Protein AF-A0A8T1GIT7-F1 (afdb_monomer_lite)

Secondary structure (DSSP, 8-state):
--SSEEEEEEEEEETTEEEEEEEEEEEETTEEE--EEEEEE--TTS-HHHHHHHHHHHHHHHHHHHHS--GGGEEEEEE---HHHHHHHHHHT--EEE--

Organism: NCBI:txid29920

Foldseek 3Di:
DDLAWAKEWDWDDDPNWIKIWIWTWDDDPNDIDTDTQDIDTQPPPDDLLVSLVVVQVVVQCSCCPPPVYGLLNHAEYEEAPDSNQVNNCVVSVHYYDHDD

Structure (mmCIF, N/CA/C/O backbone):
data_AF-A0A8T1GIT7-F1
#
_entry.id   AF-A0A8T1GIT7-F1
#
loop_
_atom_site.group_PDB
_atom_site.id
_atom_site.type_symbol
_atom_site.label_atom_id
_atom_site.label_alt_id
_atom_site.label_comp_id
_atom_site.label_asym_id
_atom_site.label_entity_id
_atom_site.label_seq_id
_atom_site.pdbx_PDB_ins_code
_atom_site.Cartn_x
_atom_site.Cartn_y
_atom_site.Cartn_z
_atom_site.occupancy
_atom_site.B_iso_or_equiv
_atom_site.auth_seq_id
_atom_site.auth_comp_id
_atom_site.auth_asym_id
_atom_site.auth_atom_id
_atom_site.pdbx_PDB_model_num
ATOM 1 N N . MET A 1 1 ? -14.139 5.391 3.648 1.00 88.38 1 MET A N 1
ATOM 2 C CA . MET A 1 1 ? -12.948 4.737 4.233 1.00 88.38 1 MET A CA 1
ATOM 3 C C . MET A 1 1 ? -12.649 5.349 5.605 1.00 88.38 1 MET A C 1
ATOM 5 O O . MET A 1 1 ? -12.646 6.578 5.695 1.00 88.38 1 MET A O 1
ATOM 9 N N . PRO A 1 2 ? -12.447 4.543 6.663 1.00 92.94 2 PRO A N 1
ATOM 10 C CA . PRO A 1 2 ? -12.103 5.009 8.014 1.00 92.94 2 PRO A CA 1
ATOM 11 C C . PRO A 1 2 ? -10.679 5.585 8.092 1.00 92.94 2 PRO A C 1
ATOM 13 O O . PRO A 1 2 ? -9.976 5.673 7.088 1.00 92.94 2 PRO A O 1
ATOM 16 N N . GLU A 1 3 ? -10.259 6.048 9.272 1.00 92.56 3 GLU A N 1
ATOM 17 C CA . GLU A 1 3 ? -8.886 6.536 9.501 1.00 92.56 3 GLU A CA 1
ATOM 18 C C . GLU A 1 3 ? -7.826 5.438 9.538 1.00 92.56 3 GLU A C 1
ATOM 20 O O . GLU A 1 3 ? -6.649 5.749 9.453 1.00 92.56 3 GLU A O 1
ATOM 25 N N . ARG A 1 4 ? -8.225 4.178 9.701 1.00 91.56 4 ARG A N 1
ATOM 26 C CA . ARG A 1 4 ? -7.316 3.036 9.752 1.00 91.56 4 ARG A CA 1
ATOM 27 C C . ARG A 1 4 ? -7.800 1.983 8.779 1.00 91.56 4 ARG A C 1
ATOM 29 O O . ARG A 1 4 ? -8.934 1.525 8.901 1.00 91.56 4 ARG A O 1
ATOM 36 N N . PHE A 1 5 ? -6.964 1.631 7.816 1.00 94.69 5 PHE A N 1
ATOM 37 C CA . PHE A 1 5 ? -7.287 0.654 6.782 1.00 94.69 5 PHE A CA 1
ATOM 38 C C . PHE A 1 5 ? -6.034 -0.136 6.394 1.00 94.69 5 PHE A C 1
ATOM 40 O O . PHE A 1 5 ? -4.910 0.328 6.575 1.00 94.69 5 PHE A O 1
ATOM 47 N N . GLY A 1 6 ? -6.224 -1.348 5.887 1.00 93.12 6 GLY A N 1
ATOM 48 C CA . GLY A 1 6 ? -5.180 -2.110 5.209 1.00 93.12 6 GLY A CA 1
ATOM 49 C C . GLY A 1 6 ? -5.106 -1.743 3.733 1.00 93.12 6 GLY A C 1
ATOM 50 O O . GLY A 1 6 ? -6.092 -1.279 3.155 1.00 93.12 6 GLY A O 1
ATOM 51 N N . ARG A 1 7 ? -3.958 -1.972 3.104 1.00 87.56 7 ARG A N 1
ATOM 52 C CA . ARG A 1 7 ? -3.794 -1.870 1.651 1.00 87.56 7 ARG A CA 1
ATOM 53 C C . ARG A 1 7 ? -3.554 -3.258 1.080 1.00 87.56 7 ARG A C 1
ATOM 55 O O . ARG A 1 7 ? -2.766 -4.011 1.641 1.00 87.56 7 ARG A O 1
ATOM 62 N N . VAL A 1 8 ? -4.195 -3.575 -0.036 1.00 88.75 8 VAL A N 1
ATOM 63 C CA . VAL A 1 8 ? -3.972 -4.829 -0.766 1.00 88.75 8 VAL A CA 1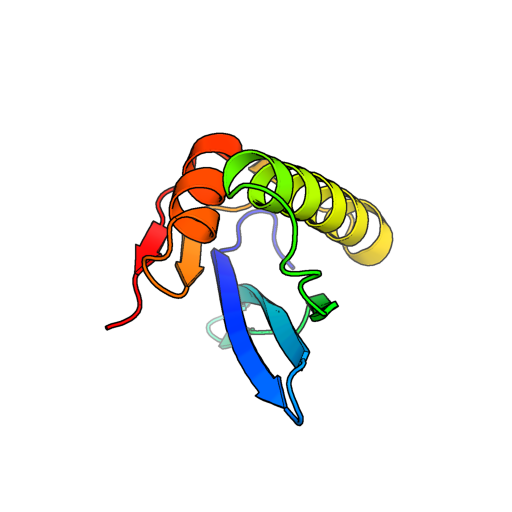
ATOM 64 C C . VAL A 1 8 ? -3.505 -4.488 -2.171 1.00 88.75 8 VAL A C 1
ATOM 66 O O . VAL A 1 8 ? -4.113 -3.642 -2.821 1.00 88.75 8 VAL A O 1
ATOM 69 N N . PHE A 1 9 ? -2.428 -5.118 -2.616 1.00 86.31 9 PHE A N 1
ATOM 70 C CA . PHE A 1 9 ? -1.953 -5.086 -3.988 1.00 86.31 9 PHE A CA 1
ATOM 71 C C . PHE A 1 9 ? -2.293 -6.409 -4.656 1.00 86.31 9 PHE A C 1
ATOM 73 O O . PHE A 1 9 ? -2.087 -7.467 -4.064 1.00 86.31 9 PHE A O 1
ATOM 80 N N . ASP A 1 10 ? -2.793 -6.331 -5.880 1.00 82.56 10 ASP A N 1
ATOM 81 C CA . ASP A 1 10 ? -2.967 -7.483 -6.754 1.00 82.56 10 ASP A CA 1
ATOM 82 C C . ASP A 1 10 ? -2.325 -7.181 -8.106 1.00 82.56 10 ASP A C 1
ATOM 84 O O . ASP A 1 10 ? -2.531 -6.105 -8.673 1.00 82.56 10 ASP A O 1
ATOM 88 N N . GLY A 1 11 ? -1.498 -8.104 -8.584 1.00 79.81 11 GLY A N 1
ATOM 89 C CA . GLY A 1 11 ? -0.742 -7.963 -9.819 1.00 79.81 11 GLY A CA 1
ATOM 90 C C . GLY A 1 11 ? -1.351 -8.819 -10.921 1.00 79.81 11 GLY A C 1
ATOM 91 O O . GLY A 1 11 ? -1.515 -10.023 -10.752 1.00 79.81 11 GLY A O 1
ATOM 92 N N . TRP A 1 12 ? -1.628 -8.231 -12.083 1.00 79.12 12 TRP A N 1
ATOM 93 C CA . TRP A 1 12 ? -2.060 -8.967 -13.274 1.00 79.12 12 TRP A CA 1
ATOM 94 C C . TRP A 1 12 ? -1.124 -8.669 -14.443 1.00 79.12 12 TRP A C 1
ATOM 96 O O . TRP A 1 12 ? -0.694 -7.535 -14.626 1.00 79.12 12 TRP A O 1
ATOM 106 N N . SER A 1 13 ? -0.846 -9.667 -15.287 1.00 77.19 13 SER A N 1
ATOM 107 C CA . SER A 1 13 ? -0.093 -9.467 -16.535 1.00 77.19 13 SER A CA 1
ATOM 108 C C . SER A 1 13 ? -0.977 -9.705 -17.762 1.00 77.19 13 SER A C 1
ATOM 110 O O . SER A 1 13 ? -1.558 -10.782 -17.902 1.00 77.19 13 SER A O 1
ATOM 112 N N . HIS A 1 14 ? -1.086 -8.731 -18.667 1.00 77.62 14 HIS A N 1
ATOM 113 C CA . HIS A 1 14 ? -1.788 -8.886 -19.946 1.00 77.62 14 HIS A CA 1
ATOM 114 C C . HIS A 1 14 ? -0.914 -8.399 -21.098 1.00 77.62 14 HIS A C 1
ATOM 116 O O . HIS A 1 14 ? -0.433 -7.277 -21.059 1.00 77.62 14 HIS A O 1
ATOM 122 N N . ALA A 1 15 ? -0.736 -9.233 -22.129 1.00 73.25 15 ALA A N 1
ATOM 123 C CA . ALA A 1 15 ? -0.042 -8.861 -23.366 1.00 73.25 15 ALA A CA 1
ATOM 124 C C . ALA A 1 15 ? 1.274 -8.084 -23.126 1.00 73.25 15 ALA A C 1
ATOM 126 O O . ALA A 1 15 ? 1.479 -7.013 -23.689 1.00 73.25 15 ALA A O 1
ATOM 127 N N . SER A 1 16 ? 2.161 -8.642 -22.289 1.00 72.31 16 SER A N 1
ATOM 128 C CA . SER A 1 16 ? 3.458 -8.075 -21.849 1.00 72.31 16 SER A CA 1
ATOM 129 C C . SER A 1 16 ? 3.426 -6.858 -20.911 1.00 72.31 16 SER A C 1
ATOM 131 O O . SER A 1 16 ? 4.483 -6.459 -20.430 1.00 72.31 16 SER A O 1
ATOM 133 N N . GLU A 1 17 ? 2.254 -6.327 -20.566 1.00 72.00 17 GLU A N 1
ATOM 134 C CA . GLU A 1 17 ? 2.119 -5.278 -19.553 1.00 72.00 17 GLU A CA 1
ATOM 135 C C . GLU A 1 17 ? 1.780 -5.877 -18.185 1.00 72.00 17 GLU A C 1
ATOM 137 O O . GLU A 1 17 ? 0.892 -6.726 -18.055 1.00 72.00 17 GLU A O 1
ATOM 142 N N . HIS A 1 18 ? 2.500 -5.427 -17.159 1.00 74.25 18 HIS A N 1
ATOM 143 C CA . HIS A 1 18 ? 2.219 -5.748 -15.765 1.00 74.25 18 HIS A CA 1
ATOM 144 C C . HIS A 1 18 ? 1.417 -4.605 -15.154 1.00 74.25 18 HIS A C 1
ATOM 146 O O . HIS A 1 18 ? 1.860 -3.462 -15.166 1.00 74.25 18 HIS A O 1
ATOM 152 N N . TYR A 1 19 ? 0.257 -4.911 -14.592 1.00 77.56 19 TYR A N 1
ATOM 153 C CA . TYR A 1 19 ? -0.588 -3.964 -13.879 1.00 77.56 19 TYR A CA 1
ATOM 154 C C . TYR A 1 19 ? -0.593 -4.310 -12.404 1.00 77.56 19 TYR A C 1
ATOM 156 O O . TYR A 1 19 ? -0.664 -5.488 -12.047 1.00 77.56 19 TYR A O 1
ATOM 164 N N . VAL A 1 20 ? -0.600 -3.290 -11.552 1.00 82.06 20 VAL A N 1
ATOM 165 C CA . VAL A 1 20 ? -0.901 -3.466 -10.132 1.00 82.06 20 VAL A CA 1
ATOM 166 C C . VAL A 1 20 ? -2.157 -2.689 -9.779 1.00 82.06 20 VAL A C 1
ATOM 168 O O . VAL A 1 20 ? -2.266 -1.481 -9.991 1.00 82.06 20 VAL A O 1
ATOM 171 N N . ALA A 1 21 ? -3.123 -3.415 -9.230 1.00 87.44 21 ALA A N 1
ATOM 172 C CA . ALA A 1 21 ? -4.319 -2.874 -8.624 1.00 87.44 21 ALA A CA 1
ATOM 173 C C . ALA A 1 21 ? -4.077 -2.682 -7.123 1.00 87.44 21 ALA A C 1
ATOM 175 O O . ALA A 1 21 ? -3.638 -3.593 -6.425 1.00 87.44 21 ALA A O 1
ATOM 176 N N . GLY A 1 22 ? -4.368 -1.486 -6.617 1.00 88.50 22 GLY A N 1
ATOM 177 C CA . GLY A 1 22 ? -4.315 -1.167 -5.196 1.00 88.50 22 GLY A CA 1
ATOM 178 C C . GLY A 1 22 ? -5.720 -1.038 -4.622 1.00 88.50 22 GLY A C 1
ATOM 179 O O . GLY A 1 22 ? -6.487 -0.188 -5.068 1.00 88.50 22 GLY A O 1
ATOM 180 N N . PHE A 1 23 ? -6.039 -1.808 -3.588 1.00 91.44 23 PHE A N 1
ATOM 181 C CA . PHE A 1 23 ? -7.316 -1.785 -2.875 1.00 91.44 23 PHE A CA 1
ATOM 182 C C . PHE A 1 23 ? -7.139 -1.271 -1.444 1.00 91.44 23 PHE A C 1
ATOM 184 O O . PHE A 1 23 ? -6.075 -1.418 -0.835 1.00 91.44 23 PHE A O 1
ATOM 191 N N . ALA A 1 24 ? -8.199 -0.694 -0.879 1.00 93.88 24 ALA A N 1
ATOM 192 C CA . ALA A 1 24 ? -8.306 -0.517 0.569 1.00 93.88 24 ALA A CA 1
ATOM 193 C C . ALA A 1 24 ? -8.986 -1.731 1.189 1.00 93.88 24 ALA A C 1
ATOM 195 O O . ALA A 1 24 ? -9.907 -2.267 0.597 1.00 93.88 24 ALA A O 1
ATOM 196 N N . TRP A 1 25 ? -8.625 -2.082 2.416 1.00 94.50 25 TRP A N 1
ATOM 197 C CA . TRP A 1 25 ? -9.277 -3.121 3.201 1.00 94.50 25 TRP A CA 1
ATOM 198 C C . TRP A 1 25 ? -9.700 -2.561 4.553 1.00 94.50 25 TRP A C 1
ATOM 200 O O . TRP A 1 25 ? -8.861 -2.115 5.339 1.00 94.50 25 TRP A O 1
ATOM 210 N N . TYR A 1 26 ? -10.997 -2.547 4.837 1.00 94.62 26 TYR A N 1
ATOM 211 C CA . TYR A 1 26 ? -11.509 -2.050 6.112 1.00 94.62 26 TYR A CA 1
ATOM 212 C C . TYR A 1 26 ? -12.905 -2.587 6.415 1.00 94.62 26 TYR A C 1
ATOM 214 O O . TYR A 1 26 ? -13.641 -2.975 5.514 1.00 94.62 26 TYR A O 1
ATOM 222 N N . GLU A 1 27 ? -13.285 -2.557 7.688 1.00 94.31 27 GLU A N 1
ATOM 223 C CA . GLU A 1 27 ? -14.619 -2.941 8.145 1.00 94.31 27 GLU A CA 1
ATOM 224 C C . GLU A 1 27 ? -15.497 -1.701 8.382 1.00 94.31 27 GLU A C 1
ATOM 226 O O . GLU A 1 27 ? -15.028 -0.679 8.894 1.00 94.31 27 GLU A O 1
ATOM 231 N N . VAL A 1 28 ? -16.778 -1.784 8.017 1.00 93.19 28 VAL A N 1
ATOM 232 C CA . VAL A 1 28 ? -17.819 -0.818 8.391 1.00 93.19 28 VAL A CA 1
ATOM 233 C C . VAL A 1 28 ? -19.045 -1.590 8.858 1.00 93.19 28 VAL A C 1
ATOM 235 O O . VAL A 1 28 ? -19.650 -2.300 8.065 1.00 93.19 28 VAL A O 1
ATOM 238 N N . ALA A 1 29 ? -19.431 -1.413 10.125 1.00 93.75 29 ALA A N 1
ATOM 239 C CA . ALA A 1 29 ? -20.622 -2.038 10.710 1.00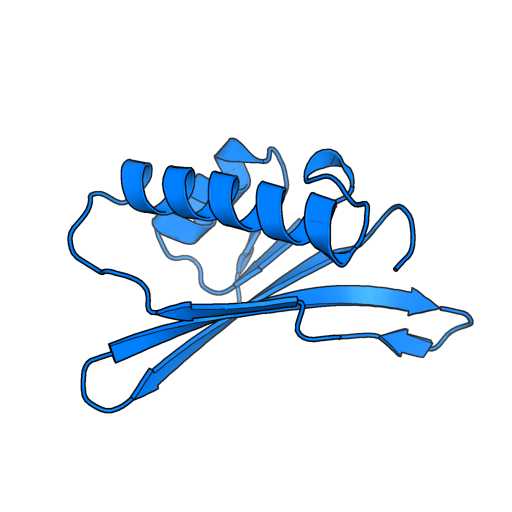 93.75 29 ALA A CA 1
ATOM 240 C C . ALA A 1 29 ? -20.672 -3.575 10.537 1.00 93.75 29 ALA A C 1
ATOM 242 O O . ALA A 1 29 ? -21.720 -4.125 10.212 1.00 93.75 29 ALA A O 1
ATOM 243 N N . GLY A 1 30 ? -19.543 -4.265 10.744 1.00 93.12 30 GLY A N 1
ATOM 244 C CA . GLY A 1 30 ? -19.447 -5.721 10.592 1.00 93.12 30 GLY A CA 1
ATOM 245 C C . GLY A 1 30 ? -19.253 -6.210 9.154 1.00 93.12 30 GLY A C 1
ATOM 246 O O . GLY A 1 30 ? -19.044 -7.402 8.946 1.00 93.12 30 GLY A O 1
ATOM 247 N N . GLU A 1 31 ? -19.286 -5.320 8.157 1.00 95.12 31 GLU A N 1
ATOM 248 C CA . GLU A 1 31 ? -19.073 -5.675 6.754 1.00 95.12 31 GLU A CA 1
ATOM 249 C C . GLU A 1 31 ? -17.682 -5.258 6.273 1.00 95.12 31 GLU A C 1
ATOM 251 O O . GLU A 1 31 ? -17.275 -4.096 6.388 1.00 95.12 31 GLU A O 1
ATOM 256 N N . ILE A 1 32 ? -16.961 -6.206 5.674 1.00 93.94 32 ILE A N 1
ATOM 257 C CA . ILE A 1 32 ? -15.680 -5.940 5.020 1.00 93.94 32 ILE A CA 1
ATOM 258 C C . ILE A 1 32 ? -15.916 -5.214 3.698 1.00 93.94 32 ILE A C 1
ATOM 260 O O . ILE A 1 32 ? -16.717 -5.632 2.863 1.00 93.94 32 ILE A O 1
ATOM 264 N N . ARG A 1 33 ? -15.163 -4.136 3.482 1.00 94.69 33 ARG A N 1
ATOM 265 C CA . ARG A 1 33 ? -15.133 -3.374 2.236 1.00 94.69 33 ARG A CA 1
ATOM 266 C C . ARG A 1 33 ? -13.749 -3.447 1.611 1.00 94.69 33 ARG A C 1
ATOM 268 O O . ARG A 1 33 ? -12.754 -3.159 2.277 1.00 94.69 33 ARG A O 1
ATOM 275 N N . CYS A 1 34 ? -13.725 -3.767 0.317 1.00 93.38 34 CYS A N 1
ATOM 276 C CA . CYS A 1 34 ? -12.509 -3.848 -0.488 1.00 93.38 34 CYS A CA 1
ATOM 277 C C . CYS A 1 34 ? -12.611 -3.037 -1.800 1.00 93.38 34 CYS A C 1
ATOM 279 O O . CYS A 1 34 ? -12.685 -3.623 -2.880 1.00 93.38 34 CYS A O 1
ATOM 281 N N . PRO A 1 35 ? -12.727 -1.693 -1.758 1.00 92.38 35 PRO A N 1
ATOM 282 C CA . PRO A 1 35 ? -12.805 -0.901 -2.984 1.00 92.38 35 PRO A CA 1
ATOM 283 C C . PRO A 1 35 ? -11.445 -0.815 -3.692 1.00 92.38 35 PRO A C 1
ATOM 285 O O . PRO A 1 35 ? -10.414 -0.621 -3.040 1.00 92.38 35 PRO A O 1
ATOM 288 N N . LEU A 1 36 ? -11.468 -0.879 -5.028 1.00 90.38 36 LEU A N 1
ATOM 289 C CA . LEU A 1 36 ? -10.332 -0.529 -5.882 1.00 90.38 36 LEU A CA 1
ATOM 290 C C . LEU A 1 36 ? -10.036 0.968 -5.732 1.00 90.38 36 LEU A C 1
ATOM 292 O O . LEU A 1 36 ? -10.933 1.791 -5.899 1.00 90.38 36 LEU A O 1
ATOM 296 N N . LEU A 1 37 ? -8.791 1.312 -5.407 1.00 88.12 37 LEU A N 1
ATOM 297 C CA . LEU A 1 37 ? -8.347 2.698 -5.261 1.00 88.12 37 LEU A CA 1
ATOM 298 C C . LEU A 1 37 ? -7.683 3.224 -6.525 1.00 88.12 37 LEU A C 1
ATOM 300 O O . LEU A 1 37 ? -7.932 4.359 -6.916 1.00 88.12 37 LEU A O 1
ATOM 304 N N . CYS A 1 38 ? -6.824 2.403 -7.123 1.00 85.56 38 CYS A N 1
ATOM 305 C CA . CYS A 1 38 ? -6.050 2.728 -8.311 1.00 85.56 38 CYS A CA 1
ATOM 306 C C . CYS A 1 38 ? -5.648 1.450 -9.046 1.00 85.56 38 CYS A C 1
ATOM 308 O O . CYS A 1 38 ? -5.510 0.391 -8.432 1.00 85.56 38 CYS A O 1
ATOM 310 N N . MET A 1 39 ? -5.413 1.581 -10.345 1.00 85.12 39 MET A N 1
ATOM 311 C CA . MET A 1 39 ? -4.788 0.570 -11.186 1.00 85.12 39 MET A CA 1
ATOM 312 C C . MET A 1 39 ? -3.800 1.299 -12.085 1.00 85.12 39 MET A C 1
ATOM 314 O O . MET A 1 39 ? -4.190 2.277 -12.721 1.00 85.12 39 MET A O 1
ATOM 318 N N . ASP A 1 40 ? -2.547 0.860 -12.096 1.00 77.56 40 ASP A N 1
ATOM 319 C CA . ASP A 1 40 ? -1.486 1.512 -12.866 1.00 77.56 40 ASP A CA 1
ATOM 320 C C . ASP A 1 40 ? -0.598 0.443 -13.528 1.00 77.56 40 ASP A C 1
ATOM 322 O O . ASP A 1 40 ? -0.272 -0.559 -12.870 1.00 77.56 40 ASP A O 1
ATOM 326 N N . PRO A 1 41 ? -0.242 0.574 -14.820 1.00 67.56 41 PRO A N 1
ATOM 327 C CA . PRO A 1 41 ? 0.833 -0.215 -15.410 1.00 67.56 41 PRO A CA 1
ATOM 328 C C . PRO A 1 41 ? 2.165 0.041 -14.685 1.00 67.56 41 PRO A C 1
ATOM 330 O O . PRO A 1 41 ? 2.627 1.174 -14.574 1.00 67.56 41 PRO A O 1
ATOM 333 N N . LEU A 1 42 ? 2.829 -1.021 -14.225 1.00 65.25 42 LEU A N 1
ATOM 334 C CA . LEU A 1 42 ? 4.214 -0.932 -13.772 1.00 65.25 42 LEU A CA 1
ATOM 335 C C . LEU A 1 42 ? 5.128 -0.737 -14.981 1.00 65.25 42 LEU A C 1
ATOM 337 O O . LEU A 1 42 ? 5.323 -1.651 -15.785 1.00 65.25 42 LEU A O 1
ATOM 341 N N . VAL A 1 43 ? 5.748 0.440 -15.074 1.00 55.91 43 VAL A N 1
ATOM 342 C CA . VAL A 1 43 ? 6.887 0.655 -15.971 1.00 55.91 43 VAL A CA 1
ATOM 343 C C . VAL A 1 43 ? 8.083 -0.088 -15.376 1.00 55.91 43 VAL A C 1
ATOM 345 O O . VAL A 1 43 ? 8.678 0.330 -14.386 1.00 55.91 43 VAL A O 1
ATOM 348 N N . ASN A 1 44 ? 8.385 -1.250 -15.948 1.00 54.78 44 ASN A N 1
ATOM 349 C CA . ASN A 1 44 ? 9.251 -2.274 -15.361 1.00 54.78 44 ASN A CA 1
ATOM 350 C C . ASN A 1 44 ? 10.760 -2.046 -15.620 1.00 54.78 44 ASN A C 1
ATOM 352 O O . ASN A 1 44 ? 11.512 -3.009 -15.751 1.00 54.78 44 ASN A O 1
ATOM 356 N N . GLU A 1 45 ? 11.214 -0.792 -15.740 1.00 54.53 45 GLU A N 1
ATOM 357 C CA . GLU A 1 45 ? 12.582 -0.473 -16.204 1.00 54.53 45 GLU A CA 1
ATOM 358 C C . GLU A 1 45 ? 13.491 0.203 -15.162 1.00 54.53 45 GLU A C 1
ATOM 360 O O . GLU A 1 45 ? 14.668 0.442 -15.431 1.00 54.53 45 GLU A O 1
ATOM 365 N N . GLU A 1 46 ? 12.994 0.478 -13.955 1.00 61.69 46 GLU A N 1
ATOM 366 C CA . GLU A 1 46 ? 13.780 1.113 -12.891 1.00 61.69 46 GLU A CA 1
ATOM 367 C C . GLU A 1 46 ? 14.170 0.115 -11.787 1.00 61.69 46 GLU A C 1
ATOM 369 O O . GLU A 1 46 ? 13.592 -0.962 -11.658 1.00 61.69 46 GLU A O 1
ATOM 374 N N . SER A 1 47 ? 15.191 0.443 -10.986 1.00 75.62 47 SER A N 1
ATOM 375 C CA . SER A 1 47 ? 15.574 -0.396 -9.843 1.00 75.62 47 SER A CA 1
ATOM 376 C C . SER A 1 47 ? 14.436 -0.503 -8.820 1.00 75.62 47 SER A C 1
ATOM 378 O O . SER A 1 47 ? 13.629 0.416 -8.688 1.00 75.62 47 SER A O 1
ATOM 380 N N . ASP A 1 48 ? 14.429 -1.571 -8.014 1.00 77.69 48 ASP A N 1
ATOM 381 C CA . ASP A 1 48 ? 13.398 -1.800 -6.987 1.00 77.69 48 ASP A CA 1
ATOM 382 C C . ASP A 1 48 ? 13.162 -0.586 -6.066 1.00 77.69 48 ASP A C 1
ATOM 384 O O . ASP A 1 48 ? 12.034 -0.309 -5.654 1.00 77.69 48 ASP A O 1
ATOM 388 N N . ASP A 1 49 ? 14.232 0.148 -5.741 1.00 79.31 49 ASP A N 1
ATOM 389 C CA . ASP A 1 49 ? 14.188 1.347 -4.899 1.00 79.31 49 ASP A CA 1
ATOM 390 C C . ASP A 1 49 ? 13.450 2.509 -5.570 1.00 79.31 49 ASP A C 1
ATOM 392 O O . ASP A 1 49 ? 12.658 3.202 -4.919 1.00 79.31 49 ASP A O 1
ATOM 396 N N . LEU A 1 50 ? 13.695 2.715 -6.864 1.00 78.44 50 LEU A N 1
ATOM 397 C CA . LEU A 1 50 ? 13.022 3.735 -7.659 1.00 78.44 50 LEU A CA 1
ATOM 398 C C . LEU A 1 50 ? 11.552 3.360 -7.853 1.00 78.44 50 LEU A C 1
ATOM 400 O O . LEU A 1 50 ? 10.679 4.154 -7.503 1.00 78.44 50 LEU A O 1
ATOM 404 N N . SER A 1 51 ? 11.265 2.114 -8.240 1.00 82.25 51 SER A N 1
ATOM 405 C CA . SER A 1 51 ? 9.894 1.616 -8.383 1.00 82.25 51 SER A CA 1
ATOM 406 C C . SER A 1 51 ? 9.099 1.736 -7.081 1.00 82.25 51 SER A C 1
ATOM 408 O O . SER A 1 51 ? 7.952 2.181 -7.100 1.00 82.25 51 SER A O 1
ATOM 410 N N . ALA A 1 52 ? 9.682 1.403 -5.925 1.00 86.12 52 ALA A N 1
ATOM 411 C CA . ALA A 1 52 ? 9.007 1.545 -4.633 1.00 86.12 52 ALA A CA 1
ATOM 412 C C . ALA A 1 52 ? 8.785 3.015 -4.232 1.00 86.12 52 ALA A C 1
ATOM 414 O O . ALA A 1 52 ? 7.756 3.345 -3.637 1.00 86.12 52 ALA A O 1
ATOM 415 N N . THR A 1 53 ? 9.718 3.911 -4.563 1.00 88.25 53 THR A N 1
ATOM 416 C CA . THR A 1 53 ? 9.588 5.351 -4.286 1.00 88.25 53 THR A CA 1
ATOM 417 C C . THR A 1 53 ? 8.510 5.990 -5.159 1.00 88.25 53 THR A C 1
ATOM 419 O O . THR A 1 53 ? 7.655 6.710 -4.638 1.00 88.25 53 THR A O 1
ATOM 422 N N . THR A 1 54 ? 8.497 5.670 -6.454 1.00 85.38 54 THR A N 1
ATOM 423 C CA . THR A 1 54 ? 7.471 6.104 -7.410 1.00 85.38 54 THR A CA 1
ATOM 424 C C . THR A 1 54 ? 6.096 5.590 -6.995 1.00 85.38 54 THR A C 1
ATOM 426 O O . THR A 1 54 ? 5.163 6.383 -6.866 1.00 85.38 54 THR A O 1
ATOM 429 N N . ASN A 1 55 ? 5.989 4.302 -6.644 1.00 85.69 55 ASN A N 1
ATOM 430 C CA . ASN A 1 55 ? 4.756 3.734 -6.097 1.00 85.69 55 ASN A CA 1
ATOM 431 C C . ASN A 1 55 ? 4.298 4.484 -4.842 1.00 85.69 55 ASN A C 1
ATOM 433 O O . ASN A 1 55 ? 3.144 4.888 -4.750 1.00 85.69 55 ASN A O 1
ATOM 437 N N . ARG A 1 56 ? 5.184 4.735 -3.873 1.00 89.06 56 ARG A N 1
ATOM 438 C CA . ARG A 1 56 ? 4.828 5.492 -2.664 1.00 89.06 56 ARG A CA 1
ATOM 439 C C . ARG A 1 56 ? 4.275 6.882 -2.996 1.00 89.06 56 ARG A C 1
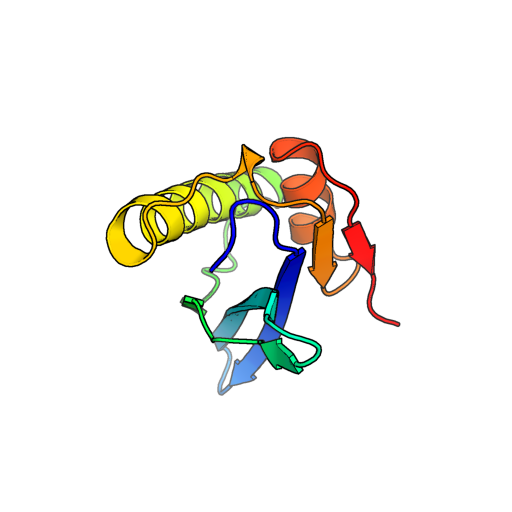ATOM 441 O O . ARG A 1 56 ? 3.280 7.283 -2.392 1.00 89.06 56 ARG A O 1
ATOM 448 N N . ALA A 1 57 ? 4.915 7.616 -3.906 1.00 90.31 57 ALA A N 1
ATOM 449 C CA . ALA A 1 57 ? 4.483 8.956 -4.298 1.00 90.31 57 ALA A CA 1
ATOM 450 C C . ALA A 1 57 ? 3.092 8.924 -4.948 1.00 90.31 57 ALA A C 1
ATOM 452 O O . ALA A 1 57 ? 2.189 9.620 -4.482 1.00 90.31 57 ALA A O 1
ATOM 453 N N . PHE A 1 58 ? 2.899 8.038 -5.927 1.00 87.31 58 PHE A N 1
ATOM 454 C CA . PHE A 1 58 ? 1.616 7.822 -6.591 1.00 87.31 58 PHE A CA 1
ATOM 455 C C . PHE A 1 58 ? 0.505 7.459 -5.596 1.00 87.31 58 PHE A C 1
ATOM 457 O O . PHE A 1 58 ? -0.561 8.075 -5.571 1.00 87.31 58 PHE A O 1
ATOM 464 N N . LEU A 1 59 ? 0.767 6.506 -4.695 1.00 86.56 59 LEU A N 1
ATOM 465 C CA . LEU A 1 59 ? -0.199 6.082 -3.682 1.00 86.56 59 LEU A CA 1
ATOM 466 C C . LEU A 1 59 ? -0.564 7.220 -2.724 1.00 86.56 59 LEU A C 1
ATOM 468 O O . LEU A 1 59 ? -1.729 7.335 -2.338 1.00 86.56 59 LEU A O 1
ATOM 472 N N . SER A 1 60 ? 0.411 8.044 -2.328 1.00 91.00 60 SER A N 1
ATOM 473 C CA . SER A 1 60 ? 0.164 9.216 -1.488 1.00 91.00 60 SER A CA 1
ATOM 474 C C . SER A 1 60 ? -0.725 10.235 -2.195 1.00 91.00 60 SER A C 1
ATOM 476 O O . SER A 1 60 ? -1.612 10.803 -1.558 1.00 91.00 60 SER A O 1
ATOM 478 N N . GLU A 1 61 ? -0.500 10.464 -3.488 1.00 91.44 61 GLU A N 1
ATOM 479 C CA . GLU A 1 61 ? -1.295 11.390 -4.291 1.00 91.44 61 GLU A CA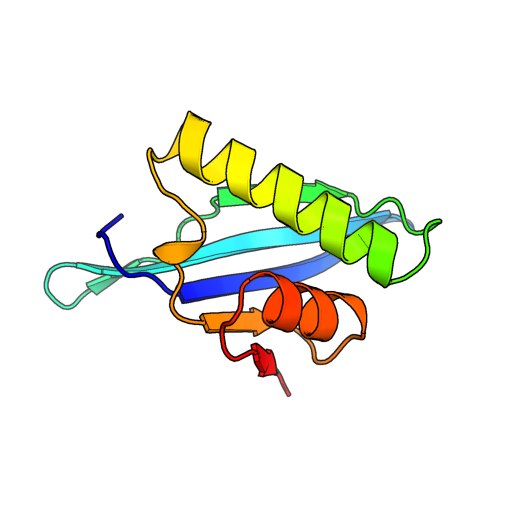 1
ATOM 480 C C . GLU A 1 61 ? -2.739 10.904 -4.426 1.00 91.44 61 GLU A C 1
ATOM 482 O O . GLU A 1 61 ? -3.656 11.629 -4.046 1.00 91.44 61 GLU A O 1
ATOM 487 N N . VAL A 1 62 ? -2.945 9.662 -4.875 1.00 89.44 62 VAL A N 1
ATOM 488 C CA . VAL A 1 62 ? -4.280 9.063 -5.042 1.00 89.44 62 VAL A CA 1
ATOM 489 C C . VAL A 1 62 ? -5.055 9.073 -3.725 1.00 89.44 62 VAL A C 1
ATOM 491 O O . VAL A 1 62 ? -6.219 9.470 -3.680 1.00 89.44 62 VAL A O 1
ATOM 494 N N . LEU A 1 63 ? -4.422 8.664 -2.619 1.00 90.25 63 LEU A N 1
ATOM 495 C CA . LEU A 1 63 ? -5.076 8.656 -1.309 1.00 90.25 63 LEU A CA 1
ATOM 496 C C . LEU A 1 63 ? -5.524 10.049 -0.880 1.00 90.25 63 LEU A C 1
ATOM 498 O O . LEU A 1 63 ? -6.646 10.203 -0.391 1.00 90.25 63 LEU A O 1
ATOM 502 N N . LEU A 1 64 ? -4.664 11.049 -1.047 1.00 93.62 64 LEU A N 1
ATOM 503 C CA . LEU A 1 64 ? -4.972 12.402 -0.615 1.00 93.62 64 LEU A CA 1
ATOM 504 C C . LEU A 1 64 ? -6.035 13.032 -1.516 1.00 93.62 64 LEU A C 1
ATOM 506 O O . LEU A 1 64 ? -7.033 13.542 -1.011 1.00 93.62 64 LEU A O 1
ATOM 510 N N . ARG A 1 65 ? -5.836 12.956 -2.834 1.00 93.81 65 ARG A N 1
ATOM 511 C CA . ARG A 1 65 ? -6.679 13.589 -3.851 1.00 93.81 65 ARG A CA 1
ATOM 512 C C . ARG A 1 65 ? -8.079 12.986 -3.904 1.00 93.81 65 ARG A C 1
ATOM 514 O O . ARG A 1 65 ? -9.050 13.737 -3.895 1.00 93.81 65 ARG A O 1
ATOM 521 N N . ASP A 1 66 ? -8.187 11.659 -3.929 1.00 91.62 66 ASP A N 1
ATOM 522 C CA . ASP A 1 66 ? -9.459 10.984 -4.211 1.00 91.62 66 ASP A CA 1
ATOM 523 C C . ASP A 1 66 ? -10.179 10.503 -2.939 1.00 91.62 66 ASP A C 1
ATOM 525 O O . ASP A 1 66 ? -11.399 10.335 -2.937 1.00 91.62 66 ASP A O 1
ATOM 529 N N . TYR A 1 67 ? -9.45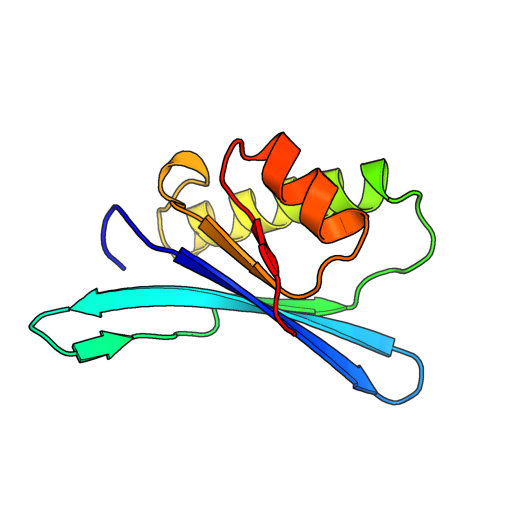2 10.311 -1.829 1.00 90.69 67 TYR A N 1
ATOM 530 C CA . TYR A 1 67 ? -10.008 9.722 -0.600 1.00 90.69 67 TYR A CA 1
ATOM 531 C C . TYR A 1 67 ? -9.815 10.578 0.659 1.00 90.69 67 TYR A C 1
ATOM 533 O O . TYR A 1 67 ? -10.347 10.218 1.717 1.00 90.69 67 TYR A O 1
ATOM 541 N N . ASN A 1 68 ? -9.087 11.699 0.567 1.00 94.25 68 ASN A N 1
ATOM 542 C CA . ASN A 1 68 ? -8.662 12.519 1.705 1.00 94.25 68 ASN A CA 1
ATOM 543 C C . ASN A 1 68 ? -7.985 11.678 2.806 1.00 94.25 68 ASN A C 1
ATOM 545 O O . ASN A 1 68 ? -8.321 11.758 3.994 1.00 94.25 68 ASN A O 1
ATOM 549 N N . LYS A 1 69 ? -7.073 10.797 2.387 1.00 94.38 69 LYS A N 1
ATOM 550 C CA . LYS A 1 69 ? -6.300 9.895 3.245 1.00 94.38 69 LYS A CA 1
ATOM 551 C C . LYS A 1 69 ? -4.809 10.105 3.066 1.00 94.38 69 LYS A C 1
ATOM 553 O O . LYS A 1 69 ? -4.352 10.589 2.039 1.00 94.38 69 LYS A O 1
ATOM 558 N N . ARG A 1 70 ? -4.049 9.698 4.076 1.00 93.62 70 ARG A N 1
ATOM 559 C CA . ARG A 1 70 ? -2.586 9.707 4.056 1.00 93.62 70 ARG A CA 1
ATOM 560 C C . ARG A 1 70 ? -2.031 8.302 4.235 1.00 93.62 70 ARG A C 1
ATOM 562 O O . ARG A 1 70 ? -2.727 7.415 4.723 1.00 93.62 70 ARG A O 1
ATOM 569 N N . LEU A 1 71 ? -0.773 8.094 3.859 1.00 90.75 71 LEU A N 1
ATOM 570 C CA . LEU A 1 71 ? -0.129 6.785 3.986 1.00 90.75 71 LEU A CA 1
ATOM 571 C C . LEU A 1 71 ? 0.030 6.347 5.447 1.00 90.75 71 LEU A C 1
ATOM 573 O O . LEU A 1 71 ? -0.059 5.157 5.720 1.00 90.75 71 LEU A O 1
ATOM 577 N N . GLU A 1 72 ? 0.153 7.281 6.394 1.00 92.25 72 GLU A N 1
ATOM 578 C CA . GLU A 1 72 ? 0.257 6.964 7.833 1.00 92.25 72 GLU A CA 1
ATOM 579 C C . GLU A 1 72 ? -1.025 6.335 8.410 1.00 92.25 72 GLU A C 1
ATOM 581 O O . GLU A 1 72 ? -1.034 5.825 9.527 1.00 92.25 72 GLU A O 1
ATOM 586 N N . GLN A 1 73 ? -2.129 6.391 7.662 1.00 94.31 73 GLN A N 1
ATOM 587 C CA . GLN A 1 73 ? -3.404 5.755 8.002 1.00 94.31 73 GLN A CA 1
ATOM 588 C C . GLN A 1 73 ? -3.478 4.292 7.534 1.00 94.31 73 GLN A C 1
ATOM 590 O O . GLN A 1 73 ? -4.419 3.569 7.878 1.00 94.31 73 GLN A O 1
ATOM 595 N N . CYS A 1 74 ? -2.489 3.855 6.751 1.00 93.38 74 CYS A N 1
ATOM 596 C CA . CYS A 1 74 ? -2.323 2.475 6.337 1.00 93.38 74 CYS A CA 1
ATOM 597 C C . CYS A 1 74 ? -1.710 1.661 7.482 1.00 93.38 74 CYS A C 1
ATOM 599 O O . CYS A 1 74 ? -0.685 2.042 8.037 1.00 93.38 74 CYS A O 1
ATOM 601 N N . LEU A 1 75 ? -2.323 0.530 7.830 1.00 95.44 75 LEU A N 1
ATOM 602 C CA . LEU A 1 75 ? -1.840 -0.332 8.916 1.00 95.44 75 LEU A CA 1
ATOM 603 C C . LEU A 1 75 ? -0.904 -1.446 8.442 1.00 95.44 75 LEU A C 1
ATOM 605 O O . LEU A 1 75 ? -0.052 -1.895 9.202 1.00 95.44 75 LEU A O 1
ATOM 609 N N . PHE A 1 76 ? -1.098 -1.927 7.218 1.00 94.00 76 PHE A N 1
ATOM 610 C CA . PHE A 1 76 ? -0.345 -3.030 6.625 1.00 94.00 76 PHE A CA 1
ATOM 611 C C . PHE A 1 76 ? -0.509 -3.015 5.106 1.00 94.00 76 PHE A C 1
ATOM 613 O O . PHE A 1 76 ? -1.500 -2.486 4.593 1.00 94.00 76 PHE A O 1
ATOM 620 N N . LEU A 1 77 ? 0.442 -3.628 4.406 1.00 92.94 77 LEU A N 1
ATOM 621 C CA . LEU A 1 77 ? 0.341 -3.943 2.983 1.00 92.94 77 LEU A CA 1
ATOM 622 C C . LEU A 1 77 ? 0.122 -5.447 2.820 1.00 92.94 77 LEU A C 1
ATOM 624 O O . LEU A 1 77 ? 0.701 -6.235 3.562 1.00 92.94 77 LEU A O 1
ATOM 628 N N . VAL A 1 78 ? -0.675 -5.848 1.841 1.00 92.44 78 VAL A N 1
ATOM 629 C CA . VAL A 1 78 ? -0.822 -7.235 1.386 1.00 92.44 78 VAL A CA 1
ATOM 630 C C . VAL A 1 78 ? -0.386 -7.284 -0.069 1.00 92.44 78 VAL A C 1
ATOM 632 O O . VAL A 1 78 ? -0.763 -6.401 -0.832 1.00 92.44 78 VAL A O 1
ATOM 635 N N . GLY A 1 79 ? 0.396 -8.281 -0.453 1.00 89.19 79 GLY A N 1
ATOM 636 C CA . GLY A 1 79 ? 0.857 -8.469 -1.829 1.00 89.19 79 GLY A CA 1
ATOM 637 C C . GLY A 1 79 ? 1.852 -9.619 -1.904 1.00 89.19 79 GLY A C 1
ATOM 638 O O . GLY A 1 79 ? 2.074 -10.308 -0.907 1.00 89.19 79 GLY A O 1
ATOM 639 N N . ASP A 1 80 ? 2.474 -9.833 -3.057 1.00 86.94 80 ASP A N 1
ATOM 640 C CA . ASP A 1 80 ? 3.562 -10.804 -3.165 1.00 86.94 80 ASP A CA 1
ATOM 641 C C . ASP A 1 80 ? 4.813 -10.360 -2.371 1.00 86.94 80 ASP A C 1
ATOM 643 O O . ASP A 1 80 ? 4.987 -9.196 -1.994 1.00 86.94 80 ASP A O 1
ATOM 647 N N . ASN A 1 81 ? 5.715 -11.304 -2.097 1.00 86.94 81 ASN A N 1
ATOM 648 C CA . ASN A 1 81 ? 6.955 -11.039 -1.359 1.00 86.94 81 ASN A CA 1
ATOM 649 C C . ASN A 1 81 ? 8.066 -10.421 -2.239 1.00 86.94 81 ASN A C 1
ATOM 651 O O . ASN A 1 81 ? 9.259 -10.610 -1.967 1.00 86.94 81 ASN A O 1
ATOM 655 N N . CYS A 1 82 ? 7.711 -9.729 -3.328 1.00 86.31 82 CYS A N 1
ATOM 656 C CA . CYS A 1 82 ? 8.704 -9.166 -4.235 1.00 86.31 82 CYS A CA 1
ATOM 657 C C . CYS A 1 82 ? 9.543 -8.067 -3.554 1.00 86.31 82 CYS A C 1
ATOM 659 O O . CYS A 1 82 ? 9.202 -7.514 -2.502 1.00 86.31 82 CYS A O 1
ATOM 661 N N . SER A 1 83 ? 10.703 -7.760 -4.130 1.00 87.69 83 SER A N 1
ATOM 662 C CA . SER A 1 83 ? 11.598 -6.686 -3.676 1.00 87.69 83 SER A CA 1
ATOM 663 C C . SER A 1 83 ? 10.895 -5.331 -3.577 1.00 87.69 83 SER A C 1
ATOM 665 O O . SER A 1 83 ? 11.030 -4.669 -2.547 1.00 87.69 83 SER A O 1
ATOM 667 N N . VAL A 1 84 ? 10.094 -4.964 -4.580 1.00 86.38 84 VAL A N 1
ATOM 668 C CA . VAL A 1 84 ? 9.349 -3.696 -4.620 1.00 86.38 84 VAL A CA 1
ATOM 669 C C . VAL A 1 84 ? 8.362 -3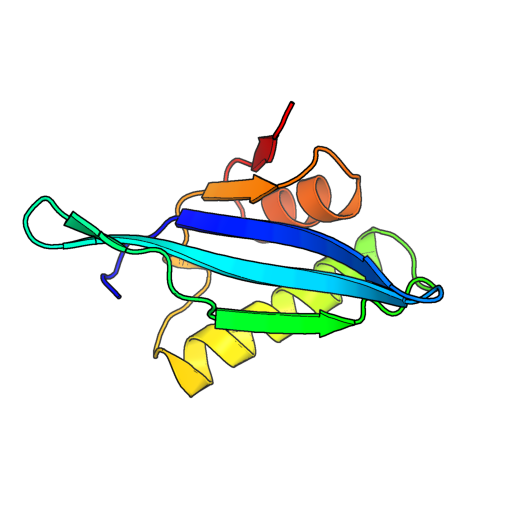.593 -3.456 1.00 86.38 84 VAL A C 1
ATOM 671 O O . VAL A 1 84 ? 8.383 -2.600 -2.731 1.00 86.38 84 VAL A O 1
ATOM 674 N N . ASN A 1 85 ? 7.561 -4.631 -3.195 1.00 88.31 85 ASN A N 1
ATOM 675 C CA . ASN A 1 85 ? 6.585 -4.635 -2.099 1.00 88.31 85 ASN A CA 1
ATOM 676 C C . ASN A 1 85 ? 7.256 -4.596 -0.721 1.00 88.31 85 ASN A C 1
ATOM 678 O O . ASN A 1 85 ? 6.836 -3.837 0.156 1.00 88.31 85 ASN A O 1
ATOM 682 N N . ARG A 1 86 ? 8.353 -5.343 -0.530 1.00 90.75 86 ARG A N 1
ATOM 683 C CA . ARG A 1 86 ? 9.155 -5.283 0.707 1.00 90.75 86 ARG A CA 1
ATOM 684 C C . ARG A 1 86 ? 9.753 -3.896 0.927 1.00 90.75 86 ARG A C 1
ATOM 686 O O . ARG A 1 86 ? 9.748 -3.378 2.050 1.00 90.75 86 ARG A O 1
ATOM 693 N N . ARG A 1 87 ? 10.261 -3.276 -0.139 1.00 91.75 87 ARG A N 1
ATOM 694 C CA . ARG A 1 87 ? 10.840 -1.935 -0.076 1.00 91.75 87 ARG A CA 1
ATOM 695 C C . ARG A 1 87 ? 9.775 -0.882 0.197 1.00 91.75 87 ARG A C 1
ATOM 697 O O . ARG A 1 87 ? 9.979 -0.040 1.066 1.00 91.75 87 ARG A O 1
ATOM 704 N N . LEU A 1 88 ? 8.626 -0.968 -0.463 1.00 90.12 88 LEU A N 1
ATOM 705 C CA . LEU A 1 88 ? 7.487 -0.082 -0.246 1.00 90.12 88 LEU A CA 1
ATOM 706 C C . LEU A 1 88 ? 6.986 -0.152 1.204 1.00 90.12 88 LEU A C 1
ATOM 708 O O . LEU A 1 88 ? 6.822 0.887 1.841 1.00 90.12 88 LEU A O 1
ATOM 712 N N . ALA A 1 89 ? 6.828 -1.358 1.758 1.00 92.44 89 ALA A N 1
ATOM 713 C CA . ALA A 1 89 ? 6.469 -1.567 3.164 1.00 92.44 89 ALA A CA 1
ATOM 714 C C . ALA A 1 89 ? 7.469 -0.896 4.119 1.00 92.44 89 ALA A C 1
ATOM 716 O O . ALA A 1 89 ? 7.073 -0.209 5.059 1.00 92.44 89 ALA A O 1
ATOM 717 N N . THR A 1 90 ? 8.767 -1.012 3.815 1.00 94.50 90 THR A N 1
ATOM 718 C CA . THR A 1 90 ? 9.844 -0.354 4.570 1.00 94.50 90 THR A CA 1
ATOM 719 C C . THR A 1 90 ? 9.761 1.173 4.478 1.00 94.50 90 THR A C 1
ATOM 721 O O . THR A 1 90 ? 9.928 1.852 5.486 1.00 94.50 90 THR A O 1
ATOM 724 N N . LEU A 1 91 ? 9.482 1.727 3.292 1.00 92.75 91 LEU A N 1
ATOM 725 C CA . LEU A 1 91 ? 9.355 3.175 3.078 1.00 92.75 91 LEU A CA 1
ATOM 726 C C . LEU A 1 91 ? 8.122 3.777 3.768 1.00 92.75 91 LEU A C 1
ATOM 728 O O . LEU A 1 91 ? 8.162 4.943 4.156 1.00 92.75 91 LEU A O 1
ATOM 732 N N . ILE A 1 92 ? 7.036 3.010 3.887 1.00 92.06 92 ILE A N 1
ATOM 733 C CA . ILE A 1 92 ? 5.803 3.423 4.576 1.00 92.06 92 ILE A CA 1
ATOM 734 C C . ILE A 1 92 ? 5.904 3.169 6.092 1.00 92.06 92 ILE A C 1
ATOM 736 O O . ILE A 1 92 ? 5.273 3.875 6.872 1.00 92.06 92 ILE A O 1
ATOM 740 N N . GLY A 1 93 ? 6.723 2.204 6.520 1.00 94.69 93 GLY A N 1
ATOM 741 C CA . GLY A 1 93 ? 6.904 1.846 7.929 1.00 94.69 93 GLY A CA 1
ATOM 742 C C . GLY A 1 93 ? 5.821 0.908 8.469 1.00 94.69 93 GLY A C 1
ATOM 743 O O . GLY A 1 93 ? 5.469 0.989 9.643 1.00 94.69 93 GLY A O 1
ATOM 744 N N . VAL A 1 94 ? 5.279 0.027 7.622 1.00 95.44 94 VAL A N 1
ATOM 745 C CA . VAL A 1 94 ? 4.191 -0.910 7.962 1.00 95.44 94 VAL A CA 1
ATOM 746 C C . VAL A 1 94 ? 4.578 -2.349 7.604 1.00 95.44 94 VAL A C 1
ATOM 748 O O . VAL A 1 94 ? 5.417 -2.550 6.724 1.00 95.44 94 VAL A O 1
ATOM 751 N N . PRO A 1 95 ? 3.992 -3.376 8.247 1.00 95.75 95 PRO A N 1
ATOM 752 C CA . PRO A 1 95 ? 4.245 -4.764 7.873 1.00 95.75 95 PRO A CA 1
ATOM 753 C C . PRO A 1 95 ? 3.722 -5.093 6.465 1.00 95.75 95 PRO A C 1
ATOM 755 O O . PRO A 1 95 ? 2.654 -4.625 6.060 1.00 95.75 95 PRO A O 1
ATOM 758 N N . LEU A 1 96 ? 4.462 -5.953 5.756 1.00 94.38 96 LEU A N 1
ATOM 759 C CA . LEU A 1 96 ? 4.008 -6.643 4.547 1.00 94.38 96 LEU A CA 1
ATOM 760 C C . LEU A 1 96 ? 3.478 -8.031 4.925 1.00 94.38 96 LEU A C 1
ATOM 762 O O . LEU A 1 96 ? 4.200 -8.839 5.507 1.00 94.38 96 LEU A O 1
ATOM 766 N N . ILE A 1 97 ? 2.234 -8.311 4.559 1.00 93.81 97 ILE A N 1
ATOM 767 C CA . ILE A 1 97 ? 1.606 -9.625 4.645 1.00 93.81 97 ILE A CA 1
ATOM 768 C C . ILE A 1 97 ? 1.735 -10.264 3.263 1.00 93.81 97 ILE A C 1
ATOM 770 O O . ILE A 1 97 ? 0.989 -9.932 2.342 1.00 93.81 97 ILE A O 1
ATOM 774 N N . ALA A 1 98 ? 2.723 -11.144 3.117 1.00 86.19 98 ALA A N 1
ATOM 775 C CA . ALA A 1 98 ? 2.976 -11.823 1.856 1.00 86.19 98 ALA A CA 1
ATOM 776 C C . ALA A 1 98 ? 1.859 -12.830 1.538 1.00 86.19 98 ALA A C 1
ATOM 778 O O . ALA A 1 98 ? 1.502 -13.651 2.386 1.00 86.19 98 ALA A O 1
ATOM 779 N N . GLN A 1 99 ? 1.328 -12.778 0.318 1.00 77.44 99 GLN A N 1
ATOM 780 C CA . GLN A 1 99 ? 0.478 -13.833 -0.231 1.00 77.44 99 GLN A CA 1
ATOM 781 C C . GLN A 1 99 ? 1.350 -15.037 -0.628 1.00 77.44 99 GLN A C 1
ATOM 783 O O . GLN A 1 99 ? 2.481 -14.857 -1.088 1.00 77.44 99 GLN A O 1
ATOM 788 N N . ILE A 1 100 ? 0.843 -16.244 -0.354 1.00 59.03 100 ILE A N 1
ATOM 789 C CA . ILE A 1 100 ? 1.523 -17.536 -0.560 1.00 59.03 100 ILE A CA 1
ATOM 790 C C . ILE A 1 100 ? 1.156 -18.091 -1.932 1.00 59.03 100 ILE A C 1
ATOM 792 O O . ILE A 1 100 ? -0.052 -18.037 -2.254 1.00 59.03 100 ILE A O 1
#

Sequence (100 aa):
MPERFGRVFDGWSHASEHYVAGFAWYEVAGEIRCPLLCMDPLVNEESDDLSATTNRAFLSEVLLRDYNKRLEQCLFLVGDNCSVNRRLATLIGVPLIAQI

Radius of gyration: 13.15 Å; chains: 1; bounding box: 36×31×34 Å

pLDDT: mean 86.49, std 9.52, range [54.53, 95.75]